Protein AF-A0A929UTJ5-F1 (afdb_monomer)

Foldseek 3Di:
DVQQVVLQVVQQVVCPPVVDRDDRDDDPDDPVPDD

Structure (mmCIF, N/CA/C/O backbone):
data_AF-A0A929UTJ5-F1
#
_entry.id   AF-A0A929UTJ5-F1
#
loop_
_atom_site.group_PDB
_atom_site.id
_atom_site.type_symbol
_atom_site.label_atom_id
_atom_site.label_alt_id
_atom_site.label_comp_id
_atom_site.label_asym_id
_atom_site.label_entity_id
_atom_site.label_seq_id
_atom_site.pdbx_PDB_ins_code
_atom_site.Cartn_x
_atom_site.Cartn_y
_atom_site.Cartn_z
_atom_site.occupancy
_atom_site.B_iso_or_equiv
_atom_site.auth_seq_id
_atom_site.auth_comp_id
_atom_site.auth_asym_id
_atom_site.auth_atom_id
_atom_site.pdbx_PDB_model_num
ATOM 1 N N . ASP A 1 1 ? 5.501 -9.232 -7.801 1.00 78.44 1 ASP A N 1
ATOM 2 C CA . ASP A 1 1 ? 5.279 -7.820 -7.446 1.00 78.44 1 ASP A CA 1
ATOM 3 C C . ASP A 1 1 ? 5.763 -7.548 -6.019 1.00 78.44 1 ASP A C 1
ATOM 5 O O . ASP A 1 1 ? 4.979 -7.477 -5.079 1.00 78.44 1 ASP A O 1
ATOM 9 N N . GLY A 1 2 ? 7.087 -7.514 -5.830 1.00 90.25 2 GLY A N 1
ATOM 10 C CA . GLY A 1 2 ? 7.674 -7.349 -4.493 1.00 90.25 2 GLY A CA 1
ATOM 11 C C . GLY A 1 2 ? 7.434 -5.956 -3.905 1.00 90.25 2 GLY A C 1
ATOM 12 O O . GLY A 1 2 ? 7.219 -5.829 -2.706 1.00 90.25 2 GLY A O 1
ATOM 13 N N . TYR A 1 3 ? 7.398 -4.924 -4.754 1.00 93.44 3 TYR A N 1
ATOM 14 C CA . TYR A 1 3 ? 7.114 -3.549 -4.343 1.00 93.44 3 TYR A CA 1
ATOM 15 C C . TYR A 1 3 ? 5.713 -3.417 -3.731 1.00 93.44 3 TYR A C 1
ATOM 17 O O . TYR A 1 3 ? 5.591 -2.936 -2.605 1.00 93.44 3 TYR A O 1
ATOM 25 N N . VAL A 1 4 ? 4.668 -3.895 -4.419 1.00 95.25 4 VAL A N 1
ATOM 26 C CA . VAL A 1 4 ? 3.292 -3.796 -3.905 1.00 95.25 4 VAL A CA 1
ATOM 27 C C . VAL A 1 4 ? 3.122 -4.584 -2.608 1.00 95.25 4 VAL A C 1
ATOM 29 O O . VAL A 1 4 ? 2.466 -4.097 -1.688 1.00 95.25 4 VAL A O 1
ATOM 32 N N . ALA A 1 5 ? 3.759 -5.754 -2.488 1.00 95.38 5 ALA A N 1
ATOM 33 C CA . ALA A 1 5 ? 3.731 -6.537 -1.253 1.00 95.38 5 ALA A CA 1
ATOM 34 C C . ALA A 1 5 ? 4.325 -5.766 -0.058 1.00 95.38 5 ALA A C 1
ATOM 36 O O . ALA A 1 5 ? 3.721 -5.746 1.015 1.00 95.38 5 ALA A O 1
ATOM 37 N N . CYS A 1 6 ? 5.462 -5.089 -0.247 1.00 96.69 6 CYS A N 1
ATOM 38 C CA . CYS A 1 6 ? 6.072 -4.269 0.801 1.00 96.69 6 CYS A CA 1
ATOM 39 C C . CYS A 1 6 ? 5.188 -3.073 1.181 1.00 96.69 6 CYS A C 1
ATOM 41 O O . CYS A 1 6 ? 4.900 -2.882 2.359 1.00 96.69 6 CYS A O 1
ATOM 43 N N . VAL A 1 7 ? 4.684 -2.319 0.196 1.00 96.69 7 VAL A N 1
ATOM 44 C CA . VAL A 1 7 ? 3.819 -1.149 0.443 1.00 96.69 7 VAL A CA 1
ATOM 45 C C . VAL A 1 7 ? 2.537 -1.543 1.186 1.00 96.69 7 VAL A C 1
ATOM 47 O O . VAL A 1 7 ? 2.091 -0.828 2.085 1.00 96.69 7 VAL A O 1
ATOM 50 N N . ALA A 1 8 ? 1.948 -2.694 0.851 1.00 96.06 8 ALA A N 1
ATOM 51 C CA . ALA A 1 8 ? 0.795 -3.226 1.571 1.00 96.06 8 ALA A CA 1
ATOM 52 C C . ALA A 1 8 ? 1.152 -3.619 3.014 1.00 96.06 8 ALA A C 1
ATOM 54 O O . ALA A 1 8 ? 0.413 -3.283 3.941 1.00 96.06 8 ALA A O 1
ATOM 55 N N . GLY A 1 9 ? 2.292 -4.285 3.220 1.00 96.94 9 GLY A N 1
ATOM 56 C CA . GLY A 1 9 ? 2.789 -4.646 4.550 1.00 96.94 9 GLY A CA 1
ATOM 57 C C . GLY A 1 9 ? 3.017 -3.427 5.448 1.00 96.94 9 GLY A C 1
ATOM 58 O O . GLY A 1 9 ? 2.599 -3.426 6.608 1.00 96.94 9 GLY A O 1
ATOM 59 N N . ASP A 1 10 ? 3.595 -2.360 4.901 1.00 97.00 10 ASP A N 1
ATOM 60 C CA . ASP A 1 10 ? 3.833 -1.109 5.624 1.00 97.00 10 ASP A CA 1
ATOM 61 C C . ASP A 1 10 ? 2.525 -0.419 6.017 1.00 97.00 10 ASP A C 1
ATOM 63 O O . ASP A 1 10 ? 2.360 -0.011 7.169 1.00 97.00 10 ASP A O 1
ATOM 67 N N . ALA A 1 11 ? 1.552 -0.350 5.104 1.00 97.00 11 ALA A N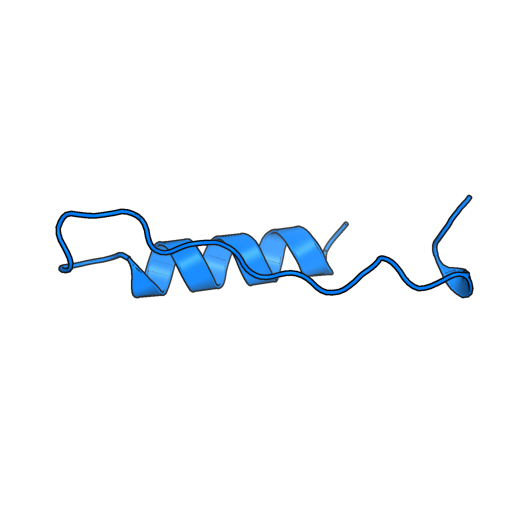 1
ATOM 68 C CA . ALA A 1 11 ? 0.234 0.205 5.402 1.00 97.00 11 ALA A CA 1
ATOM 69 C C . ALA A 1 11 ? -0.495 -0.598 6.495 1.00 97.00 11 ALA A C 1
ATOM 71 O O . ALA A 1 11 ? -1.105 -0.014 7.395 1.00 97.00 11 ALA A O 1
ATOM 72 N N . LEU A 1 12 ? -0.392 -1.932 6.475 1.00 96.00 12 LEU A N 1
ATOM 73 C CA . LEU A 1 12 ? -0.949 -2.797 7.521 1.00 96.00 12 LEU A CA 1
ATOM 74 C C . LEU A 1 12 ? -0.266 -2.564 8.871 1.00 96.00 12 LEU A C 1
ATOM 76 O O . LEU A 1 12 ? -0.946 -2.453 9.892 1.00 96.00 12 LEU A O 1
ATOM 80 N N . ASN A 1 13 ? 1.062 -2.441 8.882 1.00 97.00 13 ASN A N 1
ATOM 81 C CA . ASN A 1 13 ? 1.819 -2.124 10.089 1.00 97.00 13 ASN A CA 1
ATOM 82 C C . ASN A 1 13 ? 1.409 -0.761 10.663 1.00 97.00 13 ASN A C 1
ATOM 84 O O . ASN A 1 13 ? 1.158 -0.668 11.863 1.00 97.00 13 ASN A O 1
ATOM 88 N N . ALA A 1 14 ? 1.266 0.261 9.819 1.00 95.81 14 ALA A N 1
ATOM 89 C CA . ALA A 1 14 ? 0.829 1.596 10.218 1.00 95.81 14 ALA A CA 1
ATOM 90 C C . ALA A 1 14 ? -0.637 1.638 10.687 1.00 95.81 14 ALA A C 1
ATOM 92 O O . ALA A 1 14 ? -1.004 2.480 11.499 1.00 95.81 14 ALA A O 1
ATOM 93 N N . SER A 1 15 ? -1.485 0.725 10.212 1.00 96.62 15 SER A N 1
ATOM 94 C CA . SER A 1 15 ? -2.893 0.628 10.627 1.00 96.62 15 SER A CA 1
ATOM 95 C C . SER A 1 15 ? -3.069 0.104 12.058 1.00 96.62 15 SER A C 1
ATOM 97 O O . SER A 1 15 ? -4.134 0.267 12.658 1.00 96.62 15 SER A O 1
ATOM 99 N N . ARG A 1 16 ? -2.038 -0.521 12.639 1.00 95.75 16 ARG A N 1
ATOM 100 C CA . ARG A 1 16 ? -2.099 -1.055 14.005 1.00 95.75 16 ARG A CA 1
ATOM 101 C C . ARG A 1 16 ? -2.369 0.057 15.017 1.00 95.75 16 ARG A C 1
ATOM 103 O O . ARG A 1 16 ? -1.712 1.089 15.013 1.00 95.75 16 ARG A O 1
ATOM 110 N N . GLY A 1 17 ? -3.337 -0.178 15.903 1.00 94.19 17 GLY A N 1
ATOM 111 C CA . GLY A 1 17 ? -3.709 0.765 16.964 1.00 94.19 17 GLY A CA 1
ATOM 112 C C . GLY A 1 17 ? -4.627 1.913 16.527 1.00 94.19 17 GLY A C 1
ATOM 113 O O . GLY A 1 17 ? -5.140 2.612 17.392 1.00 94.19 17 GLY A O 1
ATOM 114 N N . ASN A 1 18 ? -4.904 2.072 15.227 1.00 92.00 18 ASN A N 1
ATOM 115 C CA . A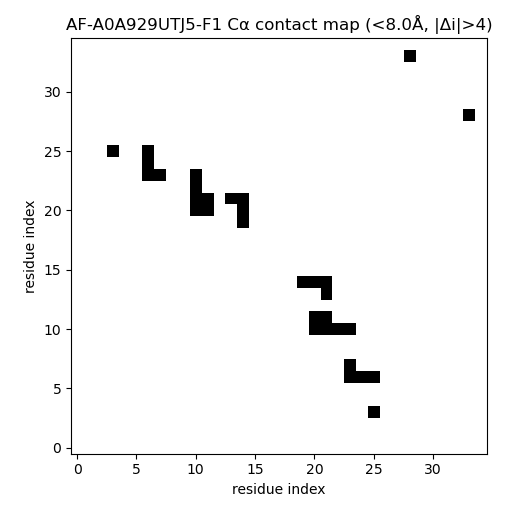SN A 1 18 ? -5.783 3.134 14.718 1.00 92.00 18 ASN A CA 1
ATOM 116 C C . ASN A 1 18 ? -7.267 2.729 14.650 1.00 92.00 18 ASN A C 1
ATOM 118 O O . ASN A 1 18 ? -8.122 3.571 14.395 1.00 92.00 18 ASN A O 1
ATOM 122 N N . GLY A 1 19 ? -7.587 1.441 14.836 1.00 92.62 19 GLY A N 1
ATOM 123 C CA . GLY A 1 19 ? -8.960 0.917 14.745 1.00 92.62 19 GLY A CA 1
ATOM 124 C C . GLY A 1 19 ? -9.560 0.940 13.332 1.00 92.62 19 GLY A C 1
ATOM 125 O O . GLY A 1 19 ? -10.704 0.538 13.142 1.00 92.62 19 GLY A O 1
ATOM 126 N N . VAL A 1 20 ? -8.784 1.384 12.342 1.00 93.06 20 VAL A N 1
ATOM 127 C CA . VAL A 1 20 ? -9.143 1.458 10.925 1.00 93.06 20 VAL A CA 1
ATOM 128 C C . VAL A 1 20 ? -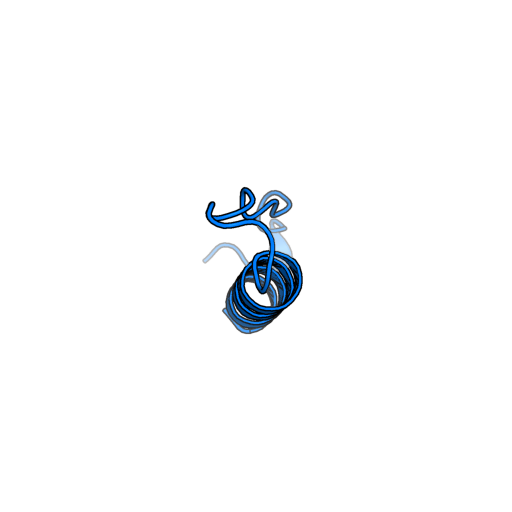7.960 1.017 10.069 1.00 93.06 20 VAL A C 1
ATOM 130 O O . VAL A 1 20 ? -6.804 1.157 10.475 1.00 93.06 20 VAL A O 1
ATOM 133 N N . PHE A 1 21 ? -8.243 0.513 8.868 1.00 94.81 21 PHE A N 1
ATOM 134 C CA . PHE A 1 21 ? -7.210 0.264 7.868 1.00 94.81 21 PHE A CA 1
ATOM 135 C C . PHE A 1 21 ? -6.850 1.561 7.148 1.00 94.81 21 PHE A C 1
ATOM 137 O O . PHE A 1 21 ? -7.703 2.211 6.543 1.00 94.81 21 PHE A O 1
ATOM 144 N N . LEU A 1 22 ? -5.575 1.927 7.213 1.00 94.62 22 LEU A N 1
ATOM 145 C CA . LEU A 1 22 ? -5.017 3.035 6.455 1.00 94.62 22 LEU A CA 1
ATOM 146 C C . LEU A 1 22 ? -4.881 2.645 4.974 1.00 94.62 22 LEU A C 1
ATOM 148 O O . LEU A 1 22 ? -4.603 1.484 4.660 1.00 94.62 22 LEU A O 1
ATOM 152 N N . PRO A 1 23 ? -5.067 3.599 4.047 1.00 95.62 23 PRO A N 1
ATOM 153 C CA . PRO A 1 23 ? -5.025 3.316 2.620 1.00 95.62 23 PRO A CA 1
ATOM 154 C C . PRO A 1 23 ? -3.617 2.919 2.161 1.00 95.62 23 PRO A C 1
ATOM 156 O O . PRO A 1 23 ? -2.630 3.580 2.492 1.00 95.62 23 PRO A O 1
ATOM 159 N N 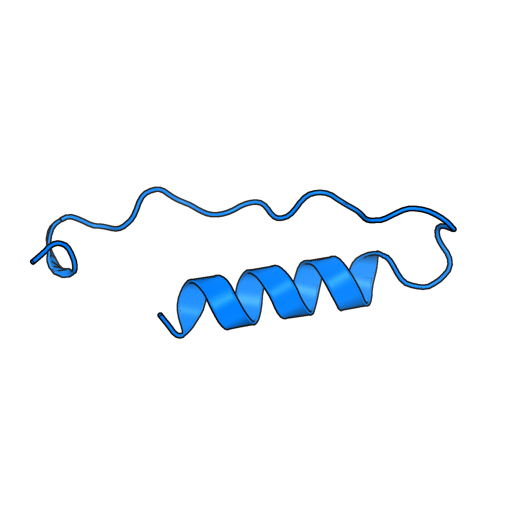. VAL A 1 24 ? -3.545 1.884 1.325 1.00 96.38 24 VAL A N 1
ATOM 160 C CA . VAL A 1 24 ? -2.324 1.494 0.609 1.00 96.38 24 VAL A CA 1
ATOM 161 C C . VAL A 1 24 ? -2.103 2.475 -0.543 1.00 96.38 24 VAL A C 1
ATOM 163 O O . VAL A 1 24 ? -2.995 2.672 -1.367 1.00 96.38 24 VAL A O 1
ATOM 166 N N . LYS A 1 25 ? -0.926 3.104 -0.608 1.00 95.31 25 LYS A N 1
ATOM 167 C CA . LYS A 1 25 ? -0.575 4.069 -1.662 1.00 95.31 25 LYS A CA 1
ATOM 168 C C . LYS A 1 25 ? 0.592 3.551 -2.488 1.00 95.31 25 LYS A C 1
ATOM 170 O O . LYS A 1 25 ? 1.725 3.555 -2.017 1.00 95.31 25 LYS A O 1
ATOM 175 N N . THR A 1 26 ? 0.315 3.133 -3.716 1.00 94.88 26 THR A N 1
ATOM 176 C CA . THR A 1 26 ? 1.324 2.681 -4.682 1.00 94.88 26 THR A CA 1
ATOM 177 C C . THR A 1 26 ? 1.598 3.756 -5.732 1.00 94.88 26 THR A C 1
ATOM 179 O O . THR A 1 26 ? 0.780 4.651 -5.945 1.00 94.88 26 THR A O 1
ATOM 182 N N . ILE A 1 27 ? 2.733 3.651 -6.421 1.00 94.62 27 ILE A N 1
ATOM 183 C CA . ILE A 1 27 ? 2.972 4.358 -7.687 1.00 94.62 27 ILE A CA 1
ATOM 184 C C . ILE A 1 27 ? 2.423 3.551 -8.870 1.00 94.62 27 ILE A C 1
ATOM 186 O O . ILE A 1 27 ? 2.152 2.355 -8.737 1.00 94.62 27 ILE A O 1
ATOM 190 N N . GLU A 1 28 ? 2.283 4.188 -10.035 1.00 93.62 28 GLU A N 1
ATOM 191 C CA . GLU A 1 28 ? 2.032 3.455 -11.277 1.00 93.62 28 GLU A CA 1
ATOM 192 C C . GLU A 1 28 ? 3.216 2.526 -11.581 1.00 93.62 28 GLU A C 1
ATOM 194 O O . GLU A 1 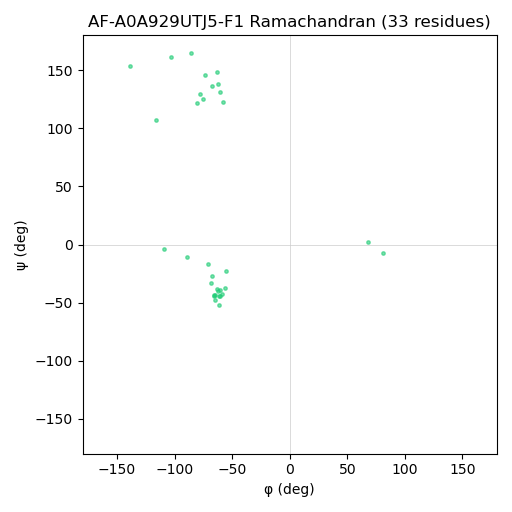28 ? 4.379 2.902 -11.411 1.00 93.62 28 GLU A O 1
ATOM 199 N N . LYS A 1 29 ? 2.917 1.303 -12.029 1.00 93.38 29 LYS A N 1
ATOM 200 C CA . LYS A 1 29 ? 3.937 0.332 -12.427 1.00 93.38 29 LYS A CA 1
ATOM 201 C C . LYS A 1 29 ? 4.790 0.942 -13.552 1.00 93.38 29 LYS A C 1
ATOM 203 O O . LYS A 1 29 ? 4.219 1.308 -14.577 1.00 93.38 29 LYS A O 1
ATOM 208 N N . PRO A 1 30 ? 6.121 1.057 -13.401 1.00 93.19 30 PRO A N 1
ATOM 209 C CA . PRO A 1 30 ? 6.956 1.621 -14.456 1.00 93.19 30 PRO A CA 1
ATOM 210 C C . PRO A 1 30 ? 6.912 0.767 -15.724 1.00 93.19 30 PRO A C 1
ATOM 212 O O . PRO A 1 30 ? 6.817 -0.458 -15.635 1.00 93.19 30 PRO A O 1
ATOM 215 N N . GLU A 1 31 ? 7.050 1.410 -16.885 1.00 93.88 31 GLU A N 1
ATOM 216 C CA . GLU A 1 31 ? 6.947 0.759 -18.199 1.00 93.88 31 GLU A CA 1
ATOM 217 C C . GLU A 1 31 ? 7.917 -0.416 -18.362 1.00 93.88 31 GLU A C 1
ATOM 219 O O . G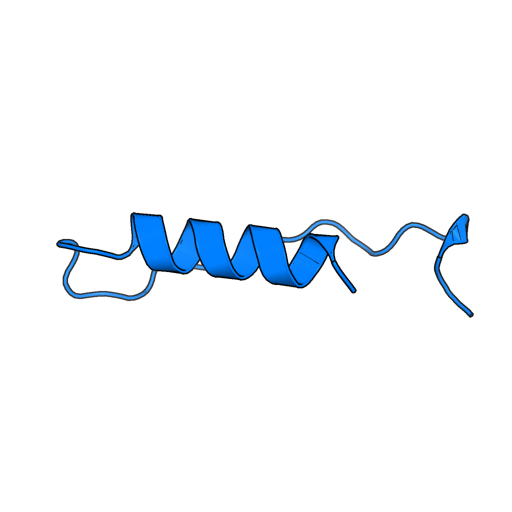LU A 1 31 ? 7.539 -1.461 -18.864 1.00 93.88 31 GLU A O 1
ATOM 224 N N .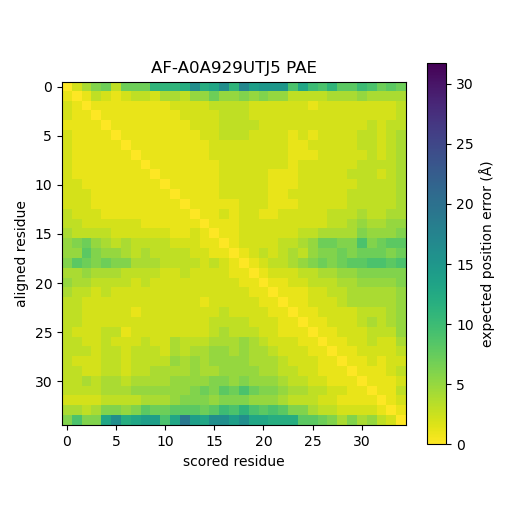 MET A 1 32 ? 9.133 -0.294 -17.817 1.00 92.00 32 MET A N 1
ATOM 225 C CA . MET A 1 32 ? 10.150 -1.357 -17.805 1.00 92.00 32 MET A CA 1
ATOM 226 C C . MET A 1 32 ? 9.664 -2.680 -17.183 1.00 92.00 32 MET A C 1
ATOM 228 O O . MET A 1 32 ? 10.252 -3.728 -17.435 1.00 92.00 32 MET A O 1
ATOM 232 N N . TYR A 1 33 ? 8.632 -2.633 -16.338 1.00 89.69 33 TYR A N 1
ATOM 233 C CA . TYR A 1 33 ? 8.075 -3.800 -15.660 1.00 89.69 33 TYR A CA 1
ATOM 234 C C . TYR A 1 33 ? 6.690 -4.195 -16.186 1.00 89.69 33 TYR A C 1
ATOM 236 O O . TYR A 1 33 ? 6.132 -5.167 -15.675 1.00 89.69 33 TYR A O 1
ATOM 244 N N . LYS A 1 34 ? 6.089 -3.439 -17.114 1.00 87.62 34 LYS A N 1
ATOM 245 C CA . LYS A 1 34 ? 4.851 -3.844 -17.794 1.00 87.62 34 LYS A CA 1
ATOM 246 C C . LYS A 1 34 ? 5.231 -4.880 -18.865 1.00 87.62 34 LYS A C 1
ATOM 248 O O . LYS A 1 34 ? 6.207 -4.667 -19.576 1.00 87.62 34 LYS A O 1
ATOM 253 N N . ASP A 1 35 ? 4.532 -6.015 -18.873 1.00 81.06 35 ASP A N 1
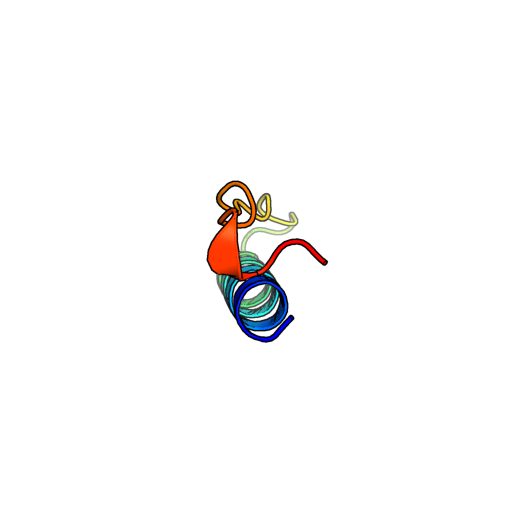ATOM 254 C CA . ASP A 1 35 ? 4.751 -7.101 -19.842 1.00 81.06 35 ASP A CA 1
ATOM 255 C C . ASP A 1 35 ? 4.208 -6.725 -21.229 1.00 81.06 35 ASP A C 1
ATOM 257 O O . ASP A 1 35 ? 3.155 -6.042 -21.271 1.00 81.06 35 ASP A O 1
#

Secondary structure (DSSP, 8-state):
-HHHHHHHHHHHHHHTTSSSPPPP-PPPPPGGG--

Solvent-accessible surface area (backbone atoms only — not comparable to full-atom values): 2361 Å² total; per-residue (Å²): 115,69,65,62,52,51,47,45,51,52,26,56,60,67,18,60,93,65,91,48,83,52,79,69,80,80,78,82,82,54,72,94,74,58,130

pLDDT: mean 93.62, std 4.06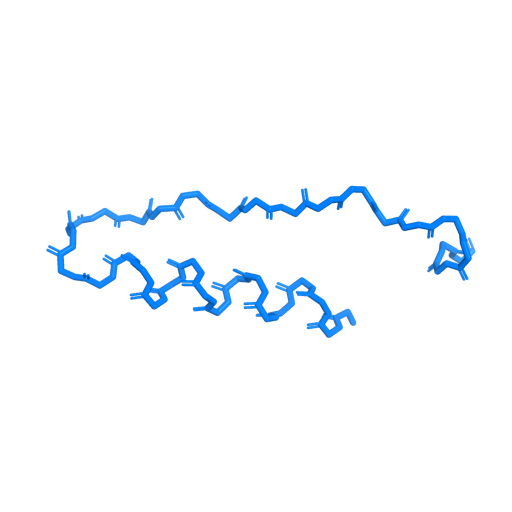, range [78.44, 97.0]

Mean predicted aligned error: 3.06 Å

Radius of gyration: 12.13 Å; Cα contacts (8 Å, |Δi|>4): 16; chains: 1; bounding box: 19×12×37 Å

Sequence (35 aa):
DGYVACVAGDALNASRGNGVFLPVKTIEKPEMYKD